Protein AF-A0A7Y6PIX0-F1 (afdb_monomer)

Secondary structure (DSSP, 8-state):
-HHHHHHHH--EEEEEEPPSSEEEEEGGGSEEE----TTS----SEEEEEEEES-EEEEEEEEEEEEEEESS-EEEEEES-EEEEEEEEEEEES--

Radius of gyration: 13.34 Å; Cα contacts (8 Å, |Δi|>4): 206; chains: 1; bounding box: 33×25×29 Å

Foldseek 3Di:
DVVQVVLVVAQEPDEAADDAEEAEFELVPFDFDLDDDPPDDRDPRAGERHERELGEQYEYHNQQHEYEYEPGHDDYHYYNYYNYHHDNYHYYYPPD

Mean predicted aligned error: 2.97 Å

Nearest PDB structures (foldseek):
  8yk2-assembly1_B  TM=9.072E-01  e=1.090E-04  Bifidobacterium bifidum JCM 1254
  8yk3-assembly2_B  TM=9.126E-01  e=2.209E-04  Bifidobacterium bifidum JCM 1254
  8pvs-assembly2_B  TM=9.220E-01  e=2.636E-04  Akk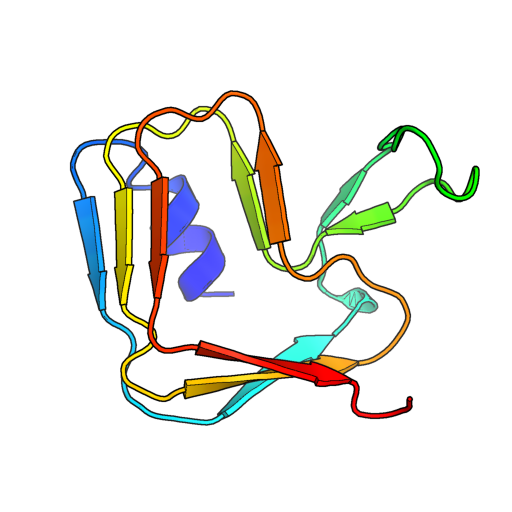ermansia muciniphila
  7jwf-assembly1_A  TM=9.280E-01  e=3.754E-04  Pseudoalteromonas distincta
  8yk1-assembly3_C  TM=8.328E-01  e=1.552E-04  Bifidobacterium bifidum JCM 1254

Sequence (96 aa):
AALLKALQENSRDTEFCLEPGRYDFWAKEALLQDYYLSNSDICNPRHLSVKMYGMENIVFYGNGSSFIFHGQTMPFTIEKCRGIIVKGISIDWEIP

pLDDT: mean 94.39, std 5.44, range [62.12, 98.12]

Solvent-accessible surface area (backbone atoms only — not comparable to full-atom values): 5616 Å² total; per-residue (Å²): 112,71,68,64,51,53,52,69,77,53,44,55,78,39,78,47,75,47,76,64,44,80,46,78,44,48,30,93,78,24,50,75,42,80,61,91,52,84,100,59,74,89,68,66,69,33,23,36,62,38,73,47,68,65,29,33,44,34,38,39,37,25,59,69,13,39,39,36,34,42,72,82,52,42,70,71,43,84,39,80,56,45,64,75,44,81,44,46,63,47,82,50,53,81,69,128

Organism: Phocaeicola vulgatus (NCBI:txid821)

Structure (mmCIF, N/CA/C/O backbone):
data_AF-A0A7Y6PIX0-F1
#
_entry.id   AF-A0A7Y6PIX0-F1
#
loop_
_atom_site.group_PDB
_atom_site.id
_atom_site.type_symbol
_atom_site.label_atom_id
_atom_site.label_alt_id
_atom_site.label_comp_id
_atom_site.label_asym_id
_atom_site.label_entity_id
_atom_site.label_seq_id
_atom_site.pdbx_PDB_ins_code
_atom_site.Cartn_x
_atom_site.Cartn_y
_atom_site.Cartn_z
_atom_site.occupancy
_atom_site.B_iso_or_equiv
_ato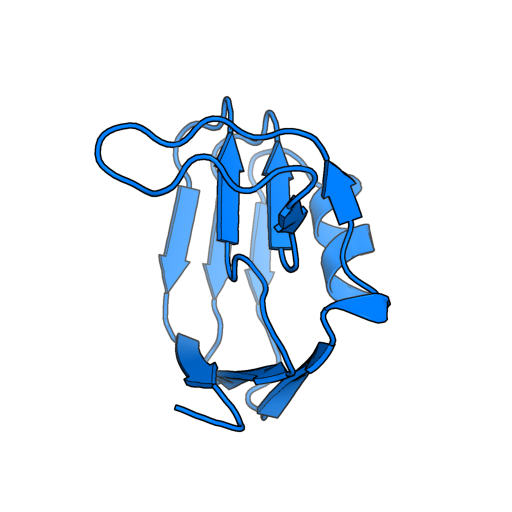m_site.auth_seq_id
_atom_site.auth_comp_id
_atom_site.auth_asym_id
_atom_site.auth_atom_id
_atom_site.pdbx_PDB_model_num
ATOM 1 N N . ALA A 1 1 ? -5.923 6.284 -6.944 1.00 62.12 1 ALA A N 1
ATOM 2 C CA . ALA A 1 1 ? -6.584 7.457 -6.319 1.00 62.12 1 ALA A CA 1
ATOM 3 C C . ALA A 1 1 ? -7.717 7.087 -5.343 1.00 62.12 1 ALA A C 1
ATOM 5 O O . ALA A 1 1 ? -7.611 7.440 -4.176 1.00 62.12 1 ALA A O 1
ATOM 6 N N . ALA A 1 2 ? -8.771 6.369 -5.764 1.00 78.12 2 ALA A N 1
ATOM 7 C CA . ALA A 1 2 ? -9.934 6.077 -4.903 1.00 78.12 2 ALA A CA 1
ATOM 8 C C . ALA A 1 2 ? -9.600 5.275 -3.625 1.00 78.12 2 ALA A C 1
ATOM 10 O O . ALA A 1 2 ? -10.050 5.644 -2.545 1.00 78.12 2 ALA A O 1
ATOM 11 N N . LEU A 1 3 ? -8.749 4.245 -3.731 1.00 78.31 3 LEU A N 1
ATOM 12 C CA . LEU A 1 3 ? -8.306 3.435 -2.587 1.00 78.31 3 LEU A CA 1
ATOM 13 C C . LEU A 1 3 ? -7.625 4.272 -1.493 1.00 78.31 3 LEU A C 1
ATOM 15 O O . LEU A 1 3 ? -7.966 4.171 -0.320 1.00 78.31 3 LEU A O 1
ATOM 19 N N . LEU A 1 4 ? -6.675 5.122 -1.890 1.00 80.19 4 LEU A N 1
ATOM 20 C CA . LEU A 1 4 ? -5.906 5.954 -0.961 1.00 80.19 4 LEU A CA 1
ATOM 21 C C . LEU A 1 4 ? -6.794 6.974 -0.252 1.00 80.19 4 LEU A C 1
ATOM 23 O O . LEU A 1 4 ? -6.636 7.201 0.944 1.00 80.19 4 LEU A O 1
ATOM 27 N N . LYS A 1 5 ? -7.762 7.543 -0.976 1.00 83.38 5 LYS A N 1
ATOM 28 C CA . LYS A 1 5 ? -8.754 8.445 -0.394 1.00 83.38 5 LYS A CA 1
ATOM 29 C C . LYS A 1 5 ? -9.619 7.724 0.648 1.00 83.38 5 LYS A C 1
ATOM 31 O O . LYS A 1 5 ? -9.767 8.226 1.756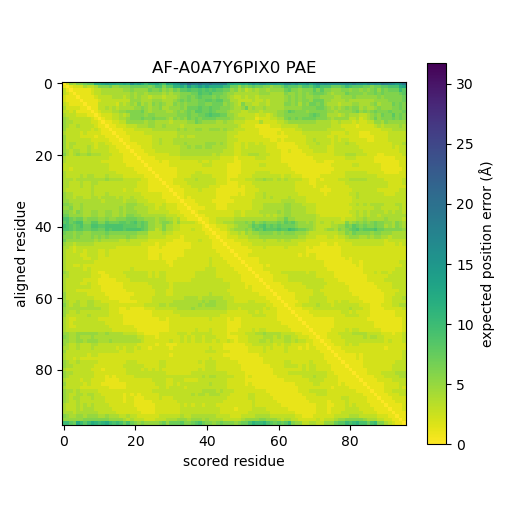 1.00 83.38 5 LYS A O 1
ATOM 36 N N . ALA A 1 6 ? -10.115 6.527 0.329 1.00 84.38 6 ALA A N 1
ATOM 37 C CA . ALA A 1 6 ? -10.932 5.742 1.253 1.00 84.38 6 ALA A CA 1
ATOM 38 C C . ALA A 1 6 ? -10.183 5.390 2.552 1.00 84.38 6 ALA A C 1
ATOM 40 O O . ALA A 1 6 ? -10.767 5.478 3.633 1.00 84.38 6 ALA A O 1
ATOM 41 N N . LEU A 1 7 ? -8.889 5.054 2.454 1.00 81.56 7 LEU A N 1
ATOM 42 C CA . LEU A 1 7 ? -8.024 4.817 3.616 1.00 81.56 7 LEU A CA 1
ATOM 43 C C . LEU A 1 7 ? -7.879 6.070 4.494 1.00 81.56 7 LEU A C 1
ATOM 45 O O . LEU A 1 7 ? -7.878 5.964 5.714 1.00 81.56 7 LEU A O 1
ATOM 49 N N . GLN A 1 8 ? -7.774 7.260 3.902 1.00 81.31 8 GLN A N 1
ATOM 50 C CA . GLN A 1 8 ? -7.634 8.505 4.666 1.00 81.31 8 GLN A CA 1
ATOM 51 C C . GLN A 1 8 ? -8.926 8.918 5.380 1.00 81.31 8 GLN A C 1
ATOM 53 O O . GLN A 1 8 ? -8.867 9.465 6.479 1.00 81.31 8 GLN A O 1
ATOM 58 N N . GLU A 1 9 ? -10.081 8.663 4.769 1.00 88.94 9 GLU A N 1
ATOM 59 C CA . GLU A 1 9 ? -11.386 9.050 5.317 1.00 88.94 9 GLU A CA 1
ATOM 60 C C . GLU A 1 9 ? -11.865 8.117 6.440 1.00 88.94 9 GLU A C 1
ATOM 62 O O . GLU A 1 9 ? -12.650 8.541 7.284 1.00 88.94 9 GLU A O 1
ATOM 67 N N . ASN A 1 10 ? -11.368 6.875 6.497 1.00 89.81 10 ASN A N 1
ATOM 68 C CA . ASN A 1 10 ? -11.804 5.870 7.470 1.00 89.81 10 ASN A CA 1
ATOM 69 C C . ASN A 1 10 ? -10.607 5.320 8.255 1.00 89.81 10 ASN A C 1
ATOM 71 O O . ASN A 1 10 ? -10.009 4.300 7.910 1.00 89.81 10 ASN A O 1
ATOM 75 N N . SER A 1 11 ? -10.235 6.030 9.320 1.00 90.69 11 SER A N 1
ATOM 76 C CA . SER A 1 11 ? -9.000 5.776 10.067 1.00 90.69 11 SER A CA 1
ATOM 77 C C . SER A 1 11 ? -9.137 4.795 11.232 1.00 90.69 11 SER A C 1
ATOM 79 O O . SER A 1 11 ? -8.115 4.426 11.815 1.00 90.69 11 SER A O 1
ATOM 81 N N . ARG A 1 12 ? -10.352 4.360 11.594 1.00 95.25 12 ARG A N 1
ATOM 82 C CA . ARG A 1 12 ? -10.574 3.439 12.719 1.00 95.25 12 ARG A CA 1
ATOM 83 C C . ARG A 1 12 ? -11.660 2.406 12.457 1.00 95.25 12 ARG A C 1
ATOM 85 O O . ARG A 1 12 ? -12.621 2.709 11.759 1.00 95.25 12 ARG A O 1
ATOM 92 N N . ASP A 1 13 ? -11.507 1.226 13.057 1.00 96.88 13 ASP A N 1
ATOM 93 C CA . ASP A 1 13 ? -12.543 0.187 13.188 1.00 96.88 13 ASP A CA 1
ATOM 94 C C . ASP A 1 13 ? -13.255 -0.122 11.855 1.00 96.88 13 ASP A C 1
ATOM 96 O O . ASP A 1 13 ? -14.480 -0.204 11.779 1.00 96.88 13 ASP A O 1
ATOM 100 N N . THR A 1 14 ? -12.472 -0.234 10.778 1.00 96.25 14 THR A N 1
ATOM 101 C CA . THR A 1 14 ? -12.977 -0.331 9.402 1.00 96.25 14 THR A CA 1
ATOM 102 C C . THR A 1 14 ? -12.371 -1.526 8.677 1.00 96.25 14 THR A C 1
ATOM 104 O O . THR A 1 14 ? -11.160 -1.763 8.722 1.00 96.25 14 THR A O 1
ATOM 107 N N . GLU A 1 15 ? -13.218 -2.247 7.944 1.00 95.88 15 GLU A N 1
ATOM 108 C CA . GLU A 1 15 ? -12.796 -3.272 6.996 1.00 95.88 15 GLU A CA 1
ATOM 109 C C . GLU A 1 15 ? -12.883 -2.738 5.561 1.00 95.88 15 GLU A C 1
ATOM 111 O O . GLU A 1 15 ? -13.925 -2.253 5.121 1.00 95.88 15 GLU A O 1
ATOM 116 N N . PHE A 1 16 ? -11.783 -2.843 4.820 1.00 94.44 16 PHE A N 1
ATOM 117 C CA . PHE A 1 16 ? -11.718 -2.529 3.398 1.00 94.44 16 PHE A CA 1
ATOM 118 C C . PHE A 1 16 ? -11.650 -3.827 2.606 1.00 94.44 16 PHE A C 1
ATOM 120 O O . PHE A 1 16 ? -10.715 -4.609 2.780 1.00 94.44 16 PHE A O 1
ATOM 127 N N . CYS A 1 17 ? -12.606 -4.031 1.706 1.00 95.06 17 CYS A N 1
ATOM 128 C CA . CYS A 1 17 ? -12.638 -5.174 0.800 1.00 95.06 17 CYS A CA 1
ATOM 129 C C . CYS A 1 17 ? -12.426 -4.688 -0.630 1.00 95.06 17 CYS A C 1
ATOM 131 O O . CYS A 1 17 ? -13.221 -3.899 -1.140 1.00 95.06 17 CYS A O 1
ATOM 133 N N . LEU A 1 18 ? -11.349 -5.144 -1.266 1.00 95.00 18 LEU A N 1
ATOM 134 C CA . LEU A 1 18 ? -11.116 -4.899 -2.683 1.00 95.00 18 LEU A CA 1
ATOM 135 C C . LEU A 1 18 ? -11.855 -5.919 -3.540 1.00 95.00 18 LEU A C 1
ATOM 137 O O . LEU A 1 18 ? -11.937 -7.099 -3.196 1.00 95.00 18 LEU A O 1
ATOM 141 N N . GLU A 1 19 ? -12.322 -5.465 -4.695 1.00 95.50 19 GLU A N 1
ATOM 142 C CA . GLU A 1 19 ? -12.688 -6.379 -5.769 1.00 95.50 19 GLU A CA 1
ATOM 143 C C . GLU A 1 19 ? -11.432 -7.133 -6.241 1.00 95.50 19 GLU A C 1
ATOM 145 O O . GLU A 1 19 ? -10.370 -6.522 -6.364 1.00 95.50 19 GLU A O 1
ATOM 150 N N . PRO A 1 20 ? -11.501 -8.451 -6.493 1.00 96.88 20 PRO A N 1
ATOM 151 C CA . PRO A 1 20 ? -10.356 -9.196 -7.002 1.00 96.88 20 PRO A CA 1
ATOM 152 C C . PRO A 1 20 ? -9.862 -8.614 -8.329 1.00 96.88 20 PRO A C 1
ATOM 154 O O . PRO A 1 20 ? -10.634 -8.457 -9.277 1.00 96.88 20 PRO A O 1
ATOM 157 N N . GLY A 1 21 ? -8.567 -8.334 -8.434 1.00 97.31 21 GLY A N 1
ATOM 158 C CA . GLY A 1 21 ? -8.011 -7.836 -9.685 1.00 97.31 21 GLY A CA 1
ATOM 159 C C . GLY A 1 21 ? -6.543 -7.449 -9.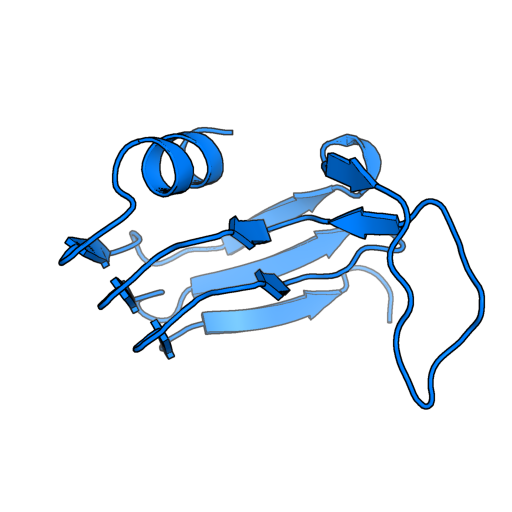622 1.00 97.31 21 GLY A C 1
ATOM 160 O O . GLY A 1 21 ? -5.843 -7.683 -8.637 1.00 97.31 21 GLY A O 1
ATOM 161 N N . ARG A 1 22 ? -6.077 -6.844 -10.713 1.00 97.25 22 ARG A N 1
ATOM 162 C CA . ARG A 1 22 ? -4.755 -6.227 -10.797 1.00 97.25 22 ARG A CA 1
ATOM 163 C C . ARG A 1 22 ? -4.874 -4.736 -10.496 1.00 97.25 22 ARG A C 1
ATOM 165 O O . ARG A 1 22 ? -5.712 -4.054 -11.082 1.00 97.25 22 ARG A O 1
ATOM 172 N N . TYR A 1 23 ? -4.016 -4.258 -9.605 1.00 96.19 23 TYR A N 1
ATOM 173 C CA . TYR A 1 23 ? -3.911 -2.860 -9.218 1.00 96.19 23 TYR A CA 1
ATOM 174 C C . TYR A 1 23 ? -2.482 -2.387 -9.451 1.00 96.19 23 TYR A C 1
ATOM 176 O O . TYR A 1 23 ? -1.546 -2.882 -8.824 1.00 96.19 23 TYR A O 1
ATOM 184 N N . ASP A 1 24 ? -2.328 -1.429 -10.352 1.00 96.69 24 ASP A N 1
ATOM 185 C CA . ASP A 1 24 ? -1.036 -0.871 -10.722 1.00 96.69 24 ASP A CA 1
ATOM 186 C C . ASP A 1 24 ? -0.780 0.443 -9.966 1.00 96.69 24 ASP A C 1
ATOM 188 O O . ASP A 1 24 ? -1.661 1.302 -9.844 1.00 96.69 24 ASP A O 1
ATOM 192 N N . PHE A 1 25 ? 0.434 0.591 -9.437 1.00 96.56 25 PHE A N 1
ATOM 193 C CA . PHE A 1 25 ? 0.872 1.750 -8.661 1.00 96.56 25 PHE A CA 1
ATOM 194 C C . PHE A 1 25 ? 2.123 2.351 -9.302 1.00 96.56 25 PHE A C 1
ATOM 196 O O . PHE A 1 25 ? 3.177 1.716 -9.335 1.00 96.56 25 PHE A O 1
ATOM 203 N N . TRP A 1 26 ? 2.037 3.591 -9.788 1.00 96.38 26 TRP A N 1
ATOM 204 C CA . TRP A 1 26 ? 3.181 4.290 -10.378 1.00 96.38 26 TRP A CA 1
ATOM 205 C C . TRP A 1 26 ? 3.863 5.207 -9.369 1.00 96.38 26 TRP A C 1
ATOM 207 O O . TRP A 1 26 ? 3.211 6.049 -8.754 1.00 96.38 26 TRP A O 1
ATOM 217 N N . ALA A 1 27 ? 5.195 5.131 -9.278 1.00 95.88 27 ALA A N 1
ATOM 218 C CA . ALA A 1 27 ? 5.984 5.974 -8.376 1.00 95.88 27 ALA A CA 1
ATOM 219 C C . ALA A 1 27 ? 5.701 7.480 -8.555 1.00 95.88 27 ALA A C 1
ATOM 221 O O . ALA A 1 27 ? 5.618 8.209 -7.574 1.00 95.88 27 ALA A O 1
ATOM 222 N N . LYS A 1 28 ? 5.450 7.939 -9.790 1.00 95.56 28 LYS A N 1
ATOM 223 C CA . LYS A 1 28 ? 5.103 9.343 -10.099 1.00 95.56 28 LYS A CA 1
ATOM 224 C C . LYS A 1 28 ? 3.801 9.837 -9.442 1.00 95.56 28 LYS A C 1
ATOM 226 O O . LYS A 1 28 ? 3.578 11.039 -9.374 1.00 95.56 28 LYS A O 1
ATOM 231 N N . GLU A 1 29 ? 2.926 8.920 -9.030 1.00 94.25 29 GLU A N 1
ATOM 232 C CA . GLU A 1 29 ? 1.625 9.205 -8.404 1.00 94.25 29 GLU A CA 1
ATOM 233 C C . GLU A 1 29 ? 1.662 8.997 -6.885 1.00 94.25 29 GLU A C 1
ATOM 235 O O . GLU A 1 29 ? 0.688 9.282 -6.187 1.00 94.25 29 GLU A O 1
ATOM 240 N N . ALA A 1 30 ? 2.779 8.479 -6.375 1.00 94.81 30 ALA A N 1
ATOM 241 C CA . ALA A 1 30 ? 2.972 8.195 -4.970 1.00 94.81 30 ALA A CA 1
ATOM 242 C C . ALA A 1 30 ? 3.203 9.478 -4.162 1.00 94.81 30 ALA A C 1
ATOM 244 O O . ALA A 1 30 ? 3.682 10.497 -4.667 1.00 94.81 30 ALA A O 1
ATOM 245 N N . LEU A 1 31 ? 2.920 9.403 -2.863 1.00 94.50 31 LEU A N 1
ATOM 246 C CA . LEU A 1 31 ? 3.247 10.481 -1.939 1.00 94.50 31 LEU A CA 1
ATOM 247 C C . LEU A 1 31 ? 4.770 10.574 -1.779 1.00 94.50 31 LEU A C 1
ATOM 249 O O . LEU A 1 31 ? 5.399 9.605 -1.367 1.00 94.50 31 LEU A O 1
ATOM 253 N N . LEU A 1 32 ? 5.352 11.741 -2.051 1.00 96.62 32 LEU A N 1
ATOM 254 C CA . LEU A 1 32 ? 6.763 12.019 -1.784 1.00 96.62 32 LEU A CA 1
ATOM 255 C C . LEU A 1 32 ? 6.953 12.504 -0.346 1.00 96.62 32 LEU A C 1
ATOM 257 O O . LEU A 1 32 ? 6.399 13.533 0.041 1.00 96.62 32 LEU A O 1
ATOM 261 N N . GLN A 1 33 ? 7.741 11.778 0.445 1.00 96.62 33 GLN A N 1
ATOM 262 C CA . GLN A 1 33 ? 8.058 12.168 1.818 1.00 96.62 33 GLN A CA 1
ATOM 263 C C . GLN A 1 33 ? 9.423 11.621 2.251 1.00 96.62 33 GLN A C 1
ATOM 265 O O . GLN A 1 33 ? 9.805 10.513 1.870 1.00 96.62 33 GLN A O 1
ATOM 270 N N . ASP A 1 34 ? 10.139 12.375 3.086 1.00 96.69 34 ASP A N 1
ATOM 271 C CA . ASP A 1 34 ? 11.343 11.874 3.748 1.00 96.69 34 ASP A CA 1
ATOM 272 C C . ASP A 1 34 ? 10.987 10.758 4.734 1.00 96.69 34 ASP A C 1
ATOM 274 O O . ASP A 1 34 ? 10.116 10.911 5.598 1.00 96.69 34 ASP A O 1
ATOM 278 N N . TYR A 1 35 ? 11.678 9.630 4.593 1.00 94.69 35 TYR A N 1
ATOM 279 C CA . TYR A 1 35 ? 11.495 8.435 5.397 1.00 94.69 35 TYR A CA 1
ATOM 280 C C . TYR A 1 35 ? 12.821 7.725 5.653 1.00 94.69 35 TYR A C 1
ATOM 282 O O . TYR A 1 35 ? 13.515 7.272 4.740 1.00 94.69 35 TYR A O 1
ATOM 290 N N . TYR A 1 36 ? 13.150 7.573 6.930 1.00 94.81 36 TYR A N 1
ATOM 291 C CA . TYR A 1 36 ? 14.385 6.939 7.369 1.00 94.81 36 TYR A CA 1
ATOM 292 C C . TYR A 1 36 ? 14.089 5.500 7.779 1.00 94.81 36 TYR A C 1
ATOM 294 O O . TYR A 1 36 ? 13.325 5.256 8.712 1.00 94.81 36 TYR A O 1
ATOM 302 N N . LEU A 1 37 ? 14.676 4.551 7.054 1.00 93.38 37 LEU A N 1
ATOM 303 C CA . LEU A 1 37 ? 14.475 3.123 7.259 1.00 93.38 37 LEU A CA 1
ATOM 304 C C . LEU A 1 37 ? 15.739 2.535 7.883 1.00 93.38 37 LEU A C 1
ATOM 306 O O . LEU A 1 37 ? 16.819 2.613 7.294 1.00 93.38 37 LEU A O 1
ATOM 310 N N . SER A 1 38 ? 15.622 1.958 9.080 1.00 96.12 38 SER A N 1
ATOM 311 C CA . SER A 1 38 ? 16.758 1.272 9.693 1.00 96.12 38 SER A CA 1
ATOM 312 C C . SER A 1 38 ? 17.199 0.105 8.809 1.00 96.12 38 SER A C 1
ATOM 314 O O . SER A 1 38 ? 16.372 -0.569 8.194 1.00 96.12 38 SER A O 1
ATOM 316 N N . ASN A 1 39 ? 18.510 -0.140 8.757 1.00 95.69 39 ASN A N 1
ATOM 317 C CA . ASN A 1 39 ? 19.099 -1.270 8.025 1.00 95.69 39 ASN A CA 1
ATOM 318 C C . ASN A 1 39 ? 18.818 -1.262 6.509 1.00 95.69 39 ASN A C 1
ATOM 320 O O . ASN A 1 39 ? 18.883 -2.308 5.870 1.00 95.69 39 ASN A O 1
ATOM 324 N N . SER A 1 40 ? 18.510 -0.093 5.947 1.00 93.75 40 SER A N 1
ATOM 325 C CA . SER A 1 40 ? 18.230 0.114 4.523 1.00 93.75 40 SER A CA 1
ATOM 326 C C . SER A 1 40 ? 19.097 1.255 3.965 1.00 93.75 40 SER A C 1
ATOM 328 O O . SER A 1 40 ? 19.991 1.756 4.650 1.00 93.75 40 SER A O 1
ATOM 330 N N . ASP A 1 41 ? 18.861 1.658 2.715 1.00 92.12 41 ASP A N 1
ATOM 331 C CA . ASP A 1 41 ? 19.545 2.791 2.082 1.00 92.12 41 ASP A CA 1
ATOM 332 C C . ASP A 1 41 ? 19.184 4.162 2.699 1.00 92.12 41 ASP A C 1
ATOM 334 O O . ASP A 1 41 ? 18.260 4.302 3.503 1.00 92.12 41 ASP A O 1
ATOM 338 N N . ILE A 1 42 ? 19.902 5.204 2.267 1.00 92.88 42 ILE A N 1
ATOM 339 C CA . ILE A 1 42 ? 19.683 6.602 2.677 1.00 92.88 42 ILE A CA 1
ATOM 340 C C . ILE A 1 42 ? 18.834 7.413 1.679 1.00 92.88 42 ILE A C 1
ATOM 342 O O . ILE A 1 42 ? 18.801 8.640 1.763 1.00 92.88 42 ILE A O 1
ATOM 346 N N . CYS A 1 43 ? 18.172 6.760 0.716 1.00 93.25 43 CYS A N 1
ATOM 347 C CA . CYS A 1 43 ? 17.435 7.438 -0.349 1.00 93.25 43 CYS A CA 1
ATOM 348 C C . CYS A 1 43 ? 16.258 8.248 0.214 1.00 93.25 43 CYS A C 1
ATOM 350 O O . CYS A 1 43 ? 15.402 7.704 0.910 1.00 93.25 43 CYS A O 1
ATOM 352 N N . ASN A 1 44 ? 16.218 9.542 -0.107 1.00 94.75 44 ASN A N 1
ATOM 353 C CA . ASN A 1 44 ? 15.130 10.464 0.206 1.00 94.75 44 ASN A CA 1
ATOM 354 C C . ASN A 1 44 ? 15.055 11.569 -0.871 1.00 94.75 44 AS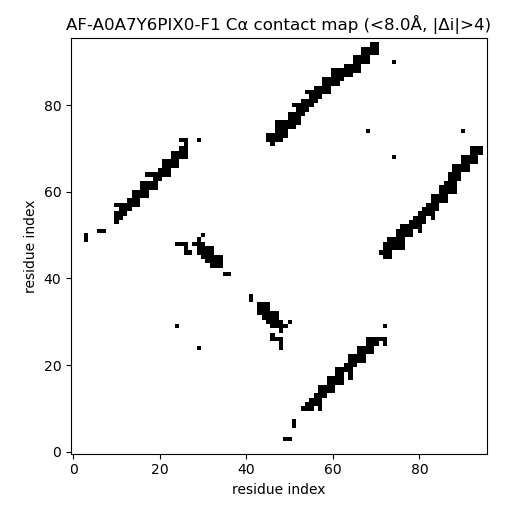N A C 1
ATOM 356 O O . ASN A 1 44 ? 16.103 11.937 -1.412 1.00 94.75 44 ASN A O 1
ATOM 360 N N . PRO A 1 45 ? 13.862 12.116 -1.176 1.00 95.62 45 PRO A N 1
ATOM 361 C CA . PRO A 1 45 ? 12.553 11.707 -0.656 1.00 95.62 45 PRO A CA 1
ATOM 362 C C . PRO A 1 45 ? 12.107 10.353 -1.228 1.00 95.62 45 PRO A C 1
ATOM 364 O O . PRO A 1 45 ? 12.530 9.951 -2.312 1.00 95.62 45 PRO A O 1
ATOM 367 N N . ARG A 1 46 ? 11.244 9.633 -0.505 1.00 96.38 46 ARG A N 1
ATOM 368 C CA . ARG A 1 46 ? 10.718 8.331 -0.940 1.00 96.38 46 ARG A CA 1
ATOM 369 C C . ARG A 1 46 ? 9.324 8.464 -1.536 1.00 96.38 46 ARG A C 1
ATOM 371 O O . ARG A 1 46 ? 8.502 9.223 -1.033 1.00 96.38 46 ARG A O 1
ATOM 378 N N . HIS A 1 47 ? 9.050 7.668 -2.566 1.00 97.25 47 HIS A N 1
ATOM 379 C CA . HIS A 1 47 ? 7.724 7.497 -3.161 1.00 97.25 47 HIS A CA 1
ATOM 380 C C . HIS A 1 47 ? 6.924 6.460 -2.364 1.00 97.25 47 HIS A C 1
ATOM 382 O O . HIS A 1 47 ? 7.220 5.267 -2.449 1.00 97.25 47 HIS A O 1
ATOM 388 N N . LEU A 1 48 ? 5.916 6.884 -1.606 1.00 96.06 48 LEU A N 1
ATOM 389 C CA . LEU A 1 48 ? 5.073 6.030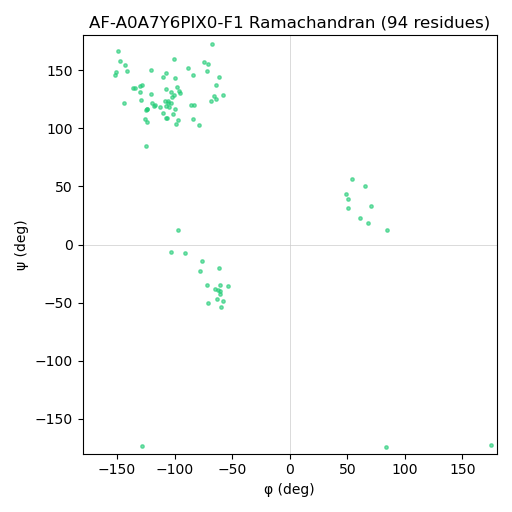 -0.766 1.00 96.06 48 LEU A CA 1
ATOM 390 C C . LEU A 1 48 ? 3.757 5.720 -1.493 1.00 96.06 48 LEU A C 1
ATOM 392 O O . LEU A 1 48 ? 2.884 6.587 -1.591 1.00 96.06 48 LEU A O 1
ATOM 396 N N . SER A 1 49 ? 3.619 4.505 -2.031 1.00 95.94 49 SER A N 1
ATOM 397 C CA . SER A 1 49 ? 2.448 4.127 -2.837 1.00 95.94 49 SER A CA 1
ATOM 398 C C . SER A 1 49 ? 1.186 3.980 -1.987 1.00 95.94 49 SER A C 1
ATOM 400 O O . SER A 1 49 ? 0.160 4.579 -2.303 1.00 95.94 49 SER A O 1
ATOM 402 N N . VAL A 1 50 ? 1.258 3.228 -0.884 1.00 94.88 50 VAL A N 1
ATOM 403 C CA . VAL A 1 50 ? 0.162 3.091 0.086 1.00 94.88 50 VAL A CA 1
ATOM 404 C C . VAL A 1 50 ? 0.661 3.481 1.472 1.00 94.88 50 VAL A C 1
ATOM 406 O O . VAL A 1 50 ? 1.379 2.725 2.123 1.00 94.88 50 VAL A O 1
ATOM 409 N N . LYS A 1 51 ? 0.262 4.664 1.950 1.00 94.12 51 LYS A N 1
ATOM 410 C CA . LYS A 1 51 ? 0.578 5.128 3.307 1.00 94.12 51 LYS A CA 1
ATOM 411 C C . LYS A 1 51 ? -0.633 4.998 4.232 1.00 94.12 51 LYS A C 1
ATOM 413 O O . LYS A 1 51 ? -1.659 5.630 4.001 1.00 94.12 51 LYS A O 1
ATOM 418 N N . MET A 1 52 ? -0.470 4.239 5.311 1.00 94.75 52 MET A N 1
ATOM 419 C CA . MET A 1 52 ? -1.369 4.190 6.463 1.00 94.75 52 MET A CA 1
ATOM 420 C C . MET A 1 52 ? -0.709 4.948 7.616 1.00 94.75 52 MET A C 1
ATOM 422 O O . MET A 1 52 ? 0.384 4.586 8.056 1.00 94.75 52 MET A O 1
ATOM 426 N N . TYR A 1 53 ? -1.349 6.016 8.089 1.00 94.19 53 TYR A N 1
ATOM 427 C CA . TYR A 1 53 ? -0.819 6.869 9.152 1.00 94.19 53 TYR A CA 1
ATOM 428 C C . TYR A 1 53 ? -1.855 7.076 10.251 1.00 94.19 53 TYR A C 1
ATOM 430 O O . TYR A 1 53 ? -2.950 7.558 9.972 1.00 94.19 53 TYR A O 1
ATOM 438 N N . GLY A 1 54 ? -1.503 6.754 11.497 1.00 96.12 54 GLY A N 1
ATOM 439 C CA . GLY A 1 54 ? -2.375 7.015 12.648 1.00 96.12 54 GLY A CA 1
ATOM 440 C C . GLY A 1 54 ? -3.660 6.178 12.685 1.00 96.12 54 GLY A C 1
ATOM 441 O O . GLY A 1 54 ? -4.606 6.574 13.359 1.00 96.12 54 GLY A O 1
ATOM 442 N N . MET A 1 55 ? -3.721 5.066 11.944 1.00 95.75 55 MET A N 1
ATOM 443 C CA . MET A 1 55 ? -4.928 4.242 11.826 1.00 95.75 55 MET A CA 1
ATOM 444 C C . MET A 1 55 ? -5.013 3.175 12.923 1.00 95.75 55 MET A C 1
ATOM 446 O O . MET A 1 55 ? -3.989 2.684 13.409 1.00 95.75 55 MET A O 1
ATOM 450 N N . GLU A 1 56 ? -6.229 2.774 13.290 1.00 97.69 56 GLU A N 1
ATOM 451 C CA . GLU A 1 56 ? -6.468 1.793 14.350 1.00 97.69 56 GLU A CA 1
ATOM 452 C C . GLU A 1 56 ? -7.506 0.732 13.963 1.00 97.69 56 GLU A C 1
ATOM 454 O O . GLU A 1 56 ? -8.573 1.073 13.473 1.00 97.69 56 GLU A O 1
ATOM 459 N N . ASN A 1 57 ? -7.235 -0.546 14.236 1.00 97.81 57 ASN A N 1
ATOM 460 C CA . ASN A 1 57 ? -8.172 -1.658 14.009 1.00 97.81 57 ASN A CA 1
ATOM 461 C C . ASN A 1 57 ? -8.694 -1.705 12.564 1.00 97.81 57 ASN A C 1
ATOM 463 O O . ASN A 1 57 ? -9.896 -1.653 12.309 1.00 97.81 57 ASN A O 1
ATOM 467 N N . ILE A 1 58 ? -7.765 -1.777 11.613 1.00 97.44 58 ILE A N 1
ATOM 468 C CA . ILE A 1 58 ? -8.081 -1.829 10.185 1.00 97.44 58 ILE A CA 1
ATOM 469 C C . ILE A 1 58 ? -7.821 -3.225 9.654 1.00 97.44 58 ILE A C 1
ATOM 471 O O . ILE A 1 58 ? -6.744 -3.787 9.876 1.00 97.44 58 ILE A O 1
ATOM 475 N N . VAL A 1 59 ? -8.766 -3.747 8.875 1.00 97.25 59 VAL A N 1
ATOM 476 C CA . VAL A 1 59 ? -8.566 -4.975 8.104 1.00 97.25 59 VAL A CA 1
ATOM 477 C C . VAL A 1 59 ? -8.700 -4.674 6.619 1.00 97.25 59 VAL A C 1
ATOM 479 O O . VAL A 1 59 ? -9.742 -4.240 6.149 1.00 97.25 59 VAL A O 1
ATOM 482 N N . PHE A 1 60 ? -7.633 -4.915 5.869 1.00 95.81 60 PHE A N 1
ATOM 483 C CA . PHE A 1 60 ? -7.575 -4.757 4.426 1.00 95.81 60 PHE A CA 1
ATOM 484 C C . PHE A 1 60 ? -7.564 -6.132 3.756 1.00 95.81 60 PHE A C 1
ATOM 486 O O . PHE A 1 60 ? -6.575 -6.871 3.828 1.00 95.81 60 PHE A O 1
ATOM 493 N N . TYR A 1 61 ? -8.673 -6.471 3.108 1.00 97.12 61 TYR A N 1
ATOM 494 C CA . TYR A 1 61 ? -8.871 -7.688 2.336 1.00 97.12 61 TYR A CA 1
ATOM 495 C C . TYR A 1 61 ? -8.624 -7.407 0.855 1.00 97.12 61 TYR A C 1
ATOM 497 O O . TYR A 1 61 ? -9.442 -6.791 0.176 1.00 97.12 61 TYR A O 1
ATOM 505 N N . GLY A 1 62 ? -7.500 -7.898 0.340 1.00 95.81 62 GLY A N 1
ATOM 506 C CA . GLY A 1 62 ? -7.183 -7.822 -1.083 1.00 95.81 62 GLY A CA 1
ATOM 507 C C . GLY A 1 62 ? -7.944 -8.822 -1.951 1.00 95.81 62 GLY A C 1
ATOM 508 O O . GLY A 1 62 ? -7.937 -8.680 -3.166 1.00 95.81 62 GLY A O 1
ATOM 509 N N . ASN A 1 63 ? -8.579 -9.840 -1.359 1.00 96.25 63 ASN A N 1
ATOM 510 C CA . ASN A 1 63 ? -9.374 -10.854 -2.066 1.00 96.25 63 ASN A CA 1
ATOM 511 C C . ASN A 1 63 ? -8.658 -11.521 -3.260 1.00 96.25 63 ASN A C 1
ATOM 513 O O . ASN A 1 63 ? -9.266 -11.806 -4.286 1.00 96.25 63 ASN A O 1
ATOM 517 N N . GLY A 1 64 ? -7.358 -11.792 -3.117 1.00 97.44 64 GLY A N 1
ATOM 518 C CA . GLY A 1 64 ? -6.538 -12.426 -4.155 1.00 97.44 64 GLY A CA 1
ATOM 519 C C . GLY A 1 64 ? -5.983 -11.448 -5.192 1.00 97.44 64 GLY A C 1
ATOM 520 O O . GLY A 1 64 ? -5.487 -11.885 -6.226 1.00 97.44 64 GLY A O 1
ATOM 521 N N . SER A 1 65 ? -6.063 -10.143 -4.931 1.00 98.06 65 SER A N 1
ATOM 522 C CA . SER A 1 65 ? -5.588 -9.114 -5.853 1.00 98.06 65 SER A CA 1
ATOM 523 C C . SER A 1 65 ? -4.068 -9.043 -5.952 1.00 98.06 65 SER A C 1
ATOM 525 O O . SER A 1 65 ? -3.346 -9.263 -4.976 1.00 98.06 65 SER A O 1
ATOM 527 N N . SER A 1 66 ? -3.588 -8.647 -7.128 1.00 98.12 66 SER A N 1
ATOM 528 C CA . SER A 1 66 ? -2.169 -8.438 -7.412 1.00 98.12 66 SER A 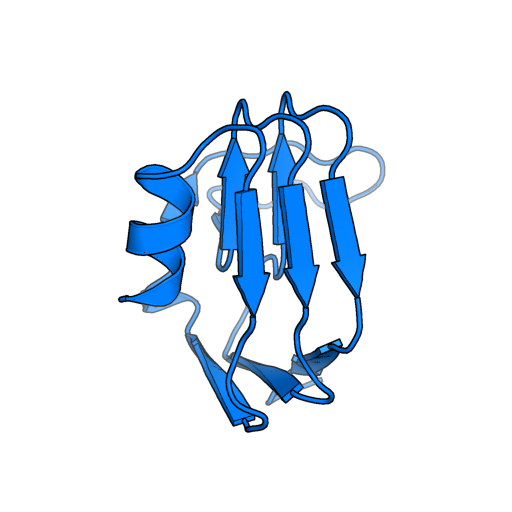CA 1
ATOM 529 C C . SER A 1 66 ? -1.841 -6.957 -7.484 1.00 98.12 66 SER A C 1
ATOM 531 O O . SER A 1 66 ? -2.440 -6.221 -8.266 1.00 98.12 66 SER A O 1
ATOM 533 N N . PHE A 1 67 ? -0.893 -6.522 -6.659 1.00 97.75 67 PHE A N 1
ATOM 534 C CA . PHE A 1 67 ? -0.415 -5.147 -6.615 1.00 97.75 67 PHE A CA 1
ATOM 535 C C . PHE A 1 67 ? 0.916 -5.083 -7.356 1.00 97.75 67 PHE A C 1
ATOM 537 O O . PHE A 1 67 ? 1.898 -5.673 -6.902 1.00 97.75 67 PHE A O 1
ATOM 544 N N . ILE A 1 68 ? 0.926 -4.395 -8.496 1.00 98.06 68 ILE A N 1
ATOM 545 C CA . ILE A 1 68 ? 2.101 -4.269 -9.358 1.00 98.06 68 ILE A CA 1
ATOM 546 C C . ILE A 1 68 ? 2.643 -2.848 -9.251 1.00 98.06 68 ILE A C 1
ATOM 548 O O . ILE A 1 68 ? 1.924 -1.872 -9.472 1.00 98.06 68 ILE A O 1
ATOM 552 N N . PHE A 1 69 ? 3.913 -2.726 -8.880 1.00 97.94 69 PHE A N 1
ATOM 553 C CA . PHE A 1 69 ? 4.564 -1.441 -8.659 1.00 97.94 69 PHE A CA 1
ATOM 554 C C . PHE A 1 69 ? 5.466 -1.075 -9.842 1.00 97.94 69 PHE A C 1
ATOM 556 O O . PHE A 1 69 ? 6.284 -1.874 -10.302 1.00 97.94 69 PHE A O 1
ATOM 563 N N . HIS A 1 70 ? 5.322 0.160 -10.325 1.00 97.69 70 HIS A N 1
ATOM 564 C CA . HIS A 1 70 ? 6.064 0.703 -11.459 1.00 97.69 70 HIS A CA 1
ATOM 565 C C . HIS A 1 70 ? 7.064 1.763 -10.989 1.00 97.69 70 HIS A C 1
ATOM 567 O O . HIS A 1 70 ? 6.686 2.858 -10.549 1.00 97.69 70 HIS A O 1
ATOM 573 N N . GLY A 1 71 ? 8.350 1.445 -11.139 1.00 95.69 71 GLY A N 1
ATOM 574 C CA . GLY A 1 71 ? 9.467 2.275 -10.694 1.00 95.69 71 GLY A CA 1
ATOM 575 C C . GLY A 1 71 ? 9.826 2.079 -9.218 1.00 95.69 71 GLY A C 1
ATOM 576 O O . GLY A 1 71 ? 9.298 1.209 -8.527 1.00 95.69 71 GLY A O 1
ATOM 577 N N . GLN A 1 72 ? 10.752 2.902 -8.724 1.00 93.50 72 GLN A N 1
ATOM 578 C CA . GLN A 1 72 ? 11.240 2.808 -7.350 1.00 93.50 72 GLN A CA 1
ATOM 579 C C . GLN A 1 72 ? 10.243 3.443 -6.371 1.00 93.50 72 GLN A C 1
ATOM 581 O O . GLN A 1 72 ? 10.166 4.667 -6.233 1.00 93.50 72 GLN A O 1
ATOM 586 N N . THR A 1 73 ? 9.484 2.603 -5.670 1.00 95.06 73 THR A N 1
ATOM 587 C CA . THR A 1 73 ? 8.490 3.018 -4.675 1.00 95.06 73 THR A CA 1
ATOM 588 C C . THR A 1 73 ? 8.447 2.056 -3.495 1.00 95.06 73 THR A C 1
ATOM 590 O O . THR A 1 73 ? 8.789 0.883 -3.617 1.00 95.06 73 THR A O 1
ATOM 593 N N . MET A 1 74 ? 8.020 2.566 -2.342 1.00 95.50 74 MET A N 1
ATOM 594 C CA . MET A 1 74 ? 7.635 1.765 -1.194 1.00 95.50 74 MET A CA 1
ATOM 595 C C . MET A 1 74 ? 6.180 1.305 -1.354 1.00 95.50 74 MET A C 1
ATOM 597 O O . MET A 1 74 ? 5.290 2.163 -1.391 1.00 95.50 74 MET A O 1
ATOM 601 N N . PRO A 1 75 ? 5.915 -0.016 -1.393 1.00 95.31 75 PRO A N 1
ATOM 602 C CA . PRO A 1 75 ? 4.563 -0.545 -1.540 1.00 95.31 75 PRO A CA 1
ATOM 603 C C . PRO A 1 75 ? 3.630 -0.103 -0.416 1.00 95.31 75 PRO A C 1
ATOM 605 O O . PRO A 1 75 ? 2.589 0.499 -0.666 1.00 95.31 75 PRO A O 1
ATOM 608 N N . PHE A 1 76 ? 4.047 -0.355 0.827 1.00 95.44 76 PHE A N 1
ATOM 609 C CA . PHE A 1 76 ? 3.294 -0.029 2.029 1.00 95.44 76 PHE A CA 1
ATOM 610 C C . PHE A 1 76 ? 4.163 0.727 3.028 1.00 95.44 76 PHE A C 1
ATOM 612 O O . PHE A 1 76 ? 5.301 0.356 3.315 1.00 95.44 76 PHE A O 1
ATOM 619 N N . THR A 1 77 ? 3.584 1.767 3.611 1.00 95.62 77 THR A N 1
ATOM 620 C CA . THR A 1 77 ? 4.145 2.506 4.737 1.00 95.62 77 THR A CA 1
ATOM 621 C C . THR A 1 77 ? 3.109 2.528 5.847 1.00 95.62 77 THR A C 1
ATOM 623 O O . THR A 1 77 ? 2.096 3.210 5.728 1.00 95.62 77 THR A O 1
ATOM 626 N N . ILE A 1 78 ? 3.352 1.766 6.913 1.00 95.50 78 ILE A N 1
ATOM 627 C CA . ILE A 1 78 ? 2.466 1.677 8.079 1.00 95.50 78 ILE A CA 1
ATOM 628 C C . ILE A 1 78 ? 3.142 2.414 9.232 1.00 95.50 78 ILE A C 1
ATOM 630 O O . ILE A 1 78 ? 4.157 1.968 9.761 1.00 95.50 78 ILE A O 1
ATOM 634 N N . GLU A 1 79 ? 2.598 3.567 9.604 1.00 95.56 79 GLU A N 1
ATOM 635 C CA . GLU A 1 79 ? 3.221 4.499 10.542 1.00 95.56 79 GLU A CA 1
ATOM 636 C C . GLU A 1 79 ? 2.240 4.903 11.637 1.00 95.56 79 GLU A C 1
ATOM 638 O O . GLU A 1 79 ? 1.108 5.289 11.354 1.00 95.56 79 GLU A O 1
ATOM 643 N N . LYS A 1 80 ? 2.670 4.837 12.904 1.00 96.94 80 LYS A N 1
ATOM 644 C CA . LYS A 1 80 ? 1.839 5.202 14.070 1.00 96.94 80 LYS A CA 1
ATOM 645 C C . LYS A 1 80 ? 0.461 4.519 14.074 1.00 96.94 80 LYS A C 1
ATOM 647 O O . LYS A 1 80 ? -0.510 5.089 14.558 1.00 96.94 80 LYS A O 1
ATOM 652 N N . CYS A 1 81 ? 0.374 3.313 13.521 1.00 97.12 81 CYS A N 1
ATOM 653 C CA . CYS A 1 81 ? -0.863 2.545 13.458 1.00 97.12 81 CYS A CA 1
ATOM 654 C C . CYS A 1 81 ? -0.910 1.468 14.551 1.00 97.12 81 CYS A C 1
ATOM 656 O O . CYS A 1 81 ? 0.131 1.039 15.055 1.00 97.12 81 CYS A O 1
ATOM 658 N N . ARG A 1 82 ? -2.112 0.989 14.886 1.00 98.06 82 ARG A N 1
ATOM 659 C CA . ARG A 1 82 ? -2.331 -0.120 15.830 1.00 98.06 82 ARG A CA 1
ATOM 660 C C . ARG A 1 82 ? -3.386 -1.084 15.288 1.00 98.06 82 ARG A C 1
ATOM 662 O O . ARG A 1 82 ? -4.428 -0.649 14.831 1.00 98.06 82 ARG A O 1
ATOM 669 N N . GLY A 1 83 ? -3.139 -2.392 15.359 1.00 97.88 83 GLY A N 1
ATOM 670 C CA . GLY A 1 83 ? -4.132 -3.393 14.941 1.00 97.88 83 GLY A CA 1
ATOM 671 C C . GLY A 1 83 ? -4.444 -3.355 13.441 1.00 97.88 83 GLY A C 1
ATOM 672 O O . GLY A 1 83 ? -5.605 -3.281 13.060 1.00 97.88 83 GLY A O 1
ATOM 673 N N . ILE A 1 84 ? -3.413 -3.363 12.591 1.00 97.75 84 ILE A N 1
ATOM 674 C CA . ILE A 1 84 ? -3.571 -3.377 11.130 1.00 97.75 84 ILE A CA 1
ATOM 675 C C . ILE A 1 84 ? -3.363 -4.795 10.607 1.00 97.75 84 ILE A C 1
ATOM 677 O O . ILE A 1 84 ? -2.343 -5.420 10.894 1.00 97.75 84 ILE A O 1
ATOM 681 N N . ILE A 1 85 ? 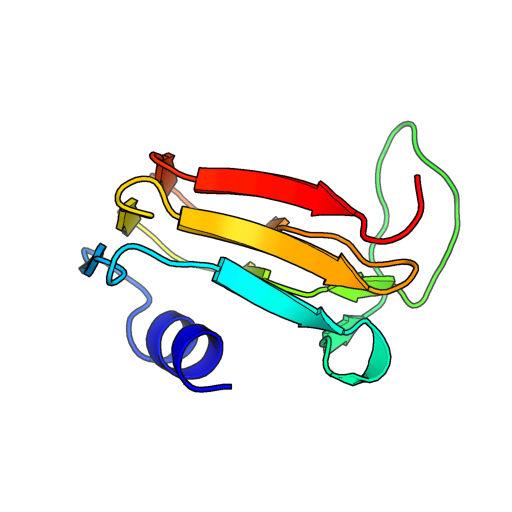-4.306 -5.280 9.807 1.00 97.81 85 ILE A N 1
ATOM 682 C CA . ILE A 1 85 ? -4.205 -6.545 9.084 1.00 97.81 85 ILE A CA 1
ATOM 683 C C . ILE A 1 85 ? -4.311 -6.241 7.594 1.00 97.81 85 ILE A C 1
ATOM 685 O O . ILE A 1 85 ? -5.318 -5.711 7.144 1.00 97.81 85 ILE A O 1
ATOM 689 N N . VAL A 1 86 ? -3.299 -6.624 6.819 1.00 96.62 86 VAL A N 1
ATOM 690 C CA . VAL A 1 86 ? -3.342 -6.609 5.350 1.00 96.62 86 VAL A CA 1
ATOM 691 C C . VAL A 1 86 ? -3.192 -8.048 4.879 1.00 96.62 86 VAL A C 1
ATOM 693 O O . VAL A 1 86 ? -2.204 -8.699 5.213 1.00 96.62 86 VAL A O 1
ATOM 696 N N . LYS A 1 87 ? -4.182 -8.580 4.156 1.00 97.38 87 LYS A N 1
ATOM 697 C CA . LYS A 1 87 ? -4.167 -9.982 3.711 1.00 97.38 87 LYS A CA 1
ATOM 698 C C . LYS A 1 87 ? -4.856 -10.179 2.369 1.00 97.38 87 LYS A C 1
ATOM 700 O O . LYS A 1 87 ? -5.700 -9.388 1.960 1.00 97.38 87 LYS A O 1
ATOM 705 N N . GLY A 1 88 ? -4.507 -11.276 1.700 1.00 97.56 88 GLY A N 1
ATOM 706 C CA . GLY A 1 88 ? -5.065 -11.616 0.392 1.00 97.56 88 GLY A CA 1
ATOM 707 C C . GLY A 1 88 ? -4.579 -10.696 -0.728 1.00 97.56 88 GLY A C 1
ATOM 708 O O . GLY A 1 88 ? -5.353 -10.428 -1.640 1.00 97.56 88 GLY A O 1
ATOM 709 N N . ILE A 1 89 ? -3.339 -10.205 -0.640 1.00 97.62 89 ILE A N 1
ATOM 710 C CA . ILE A 1 89 ? -2.654 -9.487 -1.722 1.00 97.62 89 ILE A CA 1
ATOM 711 C C . ILE A 1 89 ? -1.371 -10.220 -2.116 1.00 97.62 89 ILE A C 1
ATOM 713 O O . ILE A 1 89 ? -0.724 -10.832 -1.264 1.00 97.62 89 ILE A O 1
ATOM 717 N N . SER A 1 90 ? -0.978 -10.104 -3.381 1.00 98.00 90 SER A N 1
ATOM 718 C CA . SER A 1 90 ? 0.398 -10.333 -3.831 1.00 98.00 90 SER A CA 1
ATOM 719 C C . SER A 1 90 ? 1.053 -8.998 -4.185 1.00 98.00 90 SER A C 1
ATOM 721 O O . SER A 1 90 ? 0.373 -8.084 -4.647 1.00 98.00 90 SER A O 1
ATOM 723 N N . ILE A 1 91 ? 2.361 -8.881 -3.967 1.00 97.69 91 ILE A N 1
ATOM 724 C CA . ILE A 1 91 ? 3.154 -7.687 -4.289 1.00 97.69 91 ILE A CA 1
ATOM 725 C C . ILE A 1 91 ? 4.235 -8.105 -5.278 1.00 97.69 91 ILE A C 1
ATOM 727 O O . ILE A 1 91 ? 4.938 -9.079 -5.015 1.00 97.69 91 ILE A O 1
ATOM 731 N 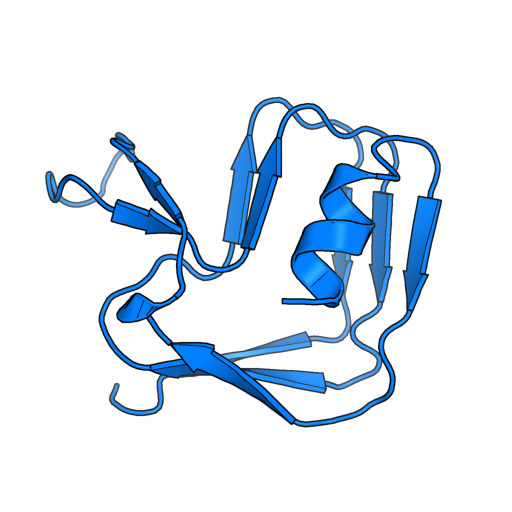N . ASP A 1 92 ? 4.359 -7.368 -6.377 1.00 97.94 92 ASP A N 1
ATOM 732 C CA . ASP A 1 92 ? 5.421 -7.555 -7.364 1.00 97.94 92 ASP A CA 1
ATOM 733 C C . ASP A 1 92 ? 5.786 -6.225 -8.041 1.00 97.94 92 ASP A C 1
ATOM 735 O O . ASP A 1 92 ? 5.050 -5.239 -7.943 1.00 97.94 92 ASP A O 1
ATOM 739 N N . TRP A 1 93 ? 6.910 -6.195 -8.746 1.00 97.94 93 TRP A N 1
ATOM 740 C CA . TRP A 1 93 ? 7.346 -5.053 -9.544 1.00 97.94 93 TRP A CA 1
ATOM 741 C C . TRP A 1 93 ? 7.254 -5.376 -11.032 1.00 97.94 93 TRP A C 1
ATOM 743 O O . TRP A 1 93 ? 7.520 -6.495 -11.456 1.00 97.94 93 TRP A O 1
ATOM 753 N N . GLU A 1 94 ? 6.900 -4.381 -11.851 1.00 96.81 94 GLU A N 1
ATOM 754 C CA . GLU A 1 94 ? 6.924 -4.549 -13.314 1.00 96.81 94 GLU A CA 1
ATOM 755 C C . GLU A 1 94 ? 8.339 -4.877 -13.819 1.00 96.81 94 GLU A C 1
ATOM 757 O O . GLU A 1 94 ? 8.505 -5.643 -14.769 1.00 96.81 94 GLU A O 1
ATOM 762 N N . ILE A 1 95 ? 9.351 -4.294 -13.170 1.00 94.44 95 ILE A N 1
ATOM 763 C CA . ILE A 1 95 ? 10.769 -4.503 -13.453 1.00 94.44 95 ILE A CA 1
ATOM 764 C C . ILE A 1 95 ? 11.435 -4.953 -12.142 1.00 94.44 95 ILE A C 1
ATOM 766 O O . ILE A 1 95 ? 11.431 -4.156 -11.200 1.00 94.44 95 ILE A O 1
ATOM 770 N N . PRO A 1 96 ? 11.966 -6.191 -12.075 1.00 88.50 96 PRO A N 1
ATOM 771 C CA . PRO A 1 96 ? 12.666 -6.717 -10.900 1.00 88.50 96 PRO A CA 1
ATOM 772 C C . PRO A 1 96 ? 13.933 -5.948 -10.510 1.00 88.50 96 PRO A C 1
ATOM 774 O O . PRO A 1 96 ? 14.648 -5.468 -11.423 1.00 88.50 96 PRO A O 1
#